Protein AF-A0A0S2W8B0-F1 (afdb_monomer_lite)

Sequence (56 aa):
MFYRCPVCGKKFKSGTDTITEPAFGRCPACRTEGVLVGESGKTVPPDPHDYEDTAD

Structure (mmCIF, N/CA/C/O backbone):
data_AF-A0A0S2W8B0-F1
#
_entry.id   AF-A0A0S2W8B0-F1
#
loop_
_atom_site.group_PDB
_atom_site.id
_atom_site.type_symbol
_atom_site.label_atom_id
_atom_site.label_alt_id
_atom_site.label_comp_id
_atom_site.label_asym_id
_atom_site.label_entity_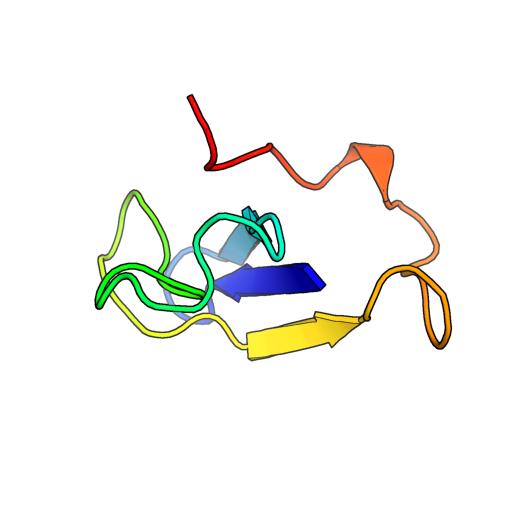id
_atom_site.label_seq_id
_atom_site.pdbx_PDB_ins_code
_atom_site.Cartn_x
_atom_site.Cartn_y
_atom_site.Cartn_z
_atom_site.occupancy
_atom_site.B_iso_or_equiv
_atom_site.auth_seq_id
_atom_site.auth_comp_id
_atom_site.auth_asym_id
_atom_site.auth_atom_id
_atom_site.pdbx_PDB_model_num
ATOM 1 N N . MET A 1 1 ? 6.469 1.479 -5.055 1.00 87.88 1 MET A N 1
ATOM 2 C CA . MET A 1 1 ? 6.549 0.350 -4.098 1.00 87.88 1 MET A CA 1
ATOM 3 C C . MET A 1 1 ? 5.166 -0.272 -3.954 1.00 87.88 1 MET A C 1
ATOM 5 O O . MET A 1 1 ? 4.195 0.471 -3.952 1.00 87.88 1 MET A O 1
ATOM 9 N N . PHE A 1 2 ? 5.066 -1.599 -3.904 1.00 90.69 2 PHE A N 1
ATOM 10 C CA . PHE A 1 2 ? 3.819 -2.370 -3.874 1.00 90.69 2 PHE A CA 1
ATOM 11 C C . PHE A 1 2 ? 3.474 -2.779 -2.444 1.00 90.69 2 PHE A C 1
ATOM 13 O O . PHE A 1 2 ? 4.253 -3.477 -1.795 1.00 90.69 2 PHE A O 1
ATOM 20 N N . TYR A 1 3 ? 2.286 -2.415 -1.980 1.00 91.81 3 TYR A N 1
ATOM 21 C CA . TYR A 1 3 ? 1.808 -2.665 -0.627 1.00 91.81 3 TYR A CA 1
ATOM 22 C C . TYR A 1 3 ? 0.480 -3.417 -0.620 1.00 91.81 3 TYR A C 1
ATOM 24 O O . TYR A 1 3 ? -0.352 -3.290 -1.520 1.00 91.81 3 TYR A O 1
ATOM 32 N N . ARG A 1 4 ? 0.256 -4.196 0.436 1.00 93.00 4 ARG A N 1
ATOM 33 C CA . ARG A 1 4 ? -1.018 -4.858 0.708 1.00 93.00 4 ARG A CA 1
ATOM 34 C C . ARG A 1 4 ? -1.486 -4.522 2.111 1.00 93.00 4 ARG A C 1
ATOM 36 O O . ARG A 1 4 ? -0.780 -4.759 3.085 1.00 93.00 4 ARG A O 1
ATOM 43 N N . CYS A 1 5 ? -2.697 -3.994 2.219 1.00 93.56 5 CYS A N 1
ATOM 44 C CA . CYS A 1 5 ? -3.310 -3.708 3.505 1.00 93.56 5 CYS A CA 1
ATOM 45 C C . CYS A 1 5 ? -3.617 -5.024 4.243 1.00 93.56 5 CYS A C 1
ATOM 47 O O . CYS A 1 5 ? -4.373 -5.838 3.706 1.00 93.56 5 CYS A O 1
ATOM 49 N N . PRO A 1 6 ? -3.103 -5.238 5.467 1.00 93.00 6 PRO A N 1
ATOM 50 C CA . PRO A 1 6 ? -3.407 -6.441 6.243 1.00 93.00 6 PRO A CA 1
ATOM 51 C C . PRO A 1 6 ? -4.828 -6.426 6.828 1.00 93.00 6 PRO A C 1
ATOM 53 O O . PRO A 1 6 ? -5.333 -7.469 7.226 1.00 93.00 6 PRO A O 1
ATOM 56 N N . VAL A 1 7 ?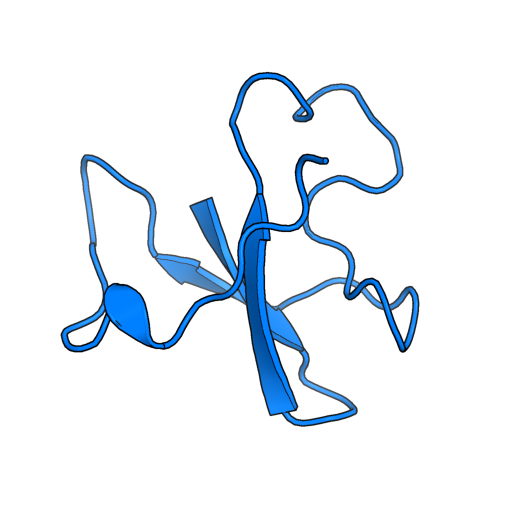 -5.481 -5.258 6.870 1.00 94.31 7 VAL A N 1
ATOM 57 C CA . VAL A 1 7 ? -6.814 -5.085 7.466 1.00 94.31 7 VAL A CA 1
ATOM 58 C C . VAL A 1 7 ? -7.925 -5.352 6.453 1.00 94.31 7 VAL A C 1
ATOM 60 O O . VAL A 1 7 ? -8.797 -6.177 6.696 1.00 94.31 7 VAL A O 1
ATOM 63 N N . CYS A 1 8 ? -7.903 -4.668 5.306 1.00 92.81 8 CYS A N 1
ATOM 64 C CA . CYS A 1 8 ? -8.943 -4.802 4.279 1.00 92.81 8 CYS A CA 1
ATOM 65 C C . CYS A 1 8 ? -8.505 -5.616 3.056 1.00 92.81 8 CYS A C 1
ATOM 67 O O . CYS A 1 8 ? -9.294 -5.817 2.139 1.00 92.81 8 CYS A O 1
ATOM 69 N N . GLY A 1 9 ? -7.244 -6.053 2.999 1.00 90.50 9 GLY A N 1
ATOM 70 C CA . GLY A 1 9 ? -6.703 -6.824 1.879 1.00 90.50 9 GLY A CA 1
ATOM 71 C C . GLY A 1 9 ? -6.392 -6.011 0.620 1.00 90.50 9 GLY A C 1
ATOM 72 O O . GLY A 1 9 ? -5.846 -6.583 -0.324 1.00 90.50 9 GLY A O 1
ATOM 73 N N . LYS A 1 10 ? -6.697 -4.704 0.605 1.00 91.31 10 LYS A N 1
ATOM 74 C CA . LYS A 1 10 ? -6.506 -3.827 -0.556 1.00 91.31 10 LYS A CA 1
ATOM 75 C C . LYS A 1 10 ? -5.043 -3.795 -0.997 1.00 91.31 10 LYS A C 1
ATOM 77 O O . LYS A 1 10 ? -4.154 -3.612 -0.163 1.00 91.31 10 LYS A O 1
ATOM 82 N N . LYS A 1 11 ? -4.806 -3.956 -2.296 1.00 92.06 11 LYS A N 1
ATOM 83 C CA . LYS A 1 11 ? -3.484 -3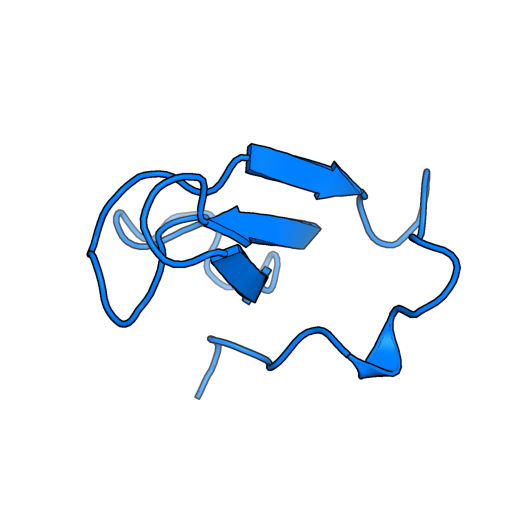.854 -2.916 1.00 92.06 11 LYS A CA 1
ATOM 84 C C . LYS A 1 11 ? -3.318 -2.462 -3.501 1.00 92.06 11 LYS A C 1
ATOM 86 O O . LYS A 1 11 ? -4.210 -1.969 -4.182 1.00 92.06 11 LYS A O 1
ATOM 91 N N . PHE A 1 12 ? -2.208 -1.816 -3.187 1.00 90.50 12 PHE A N 1
ATOM 92 C CA . PHE A 1 12 ? -1.973 -0.439 -3.587 1.00 90.50 12 PHE A CA 1
ATOM 93 C C . PHE A 1 12 ? -0.484 -0.168 -3.765 1.00 90.50 12 PHE A C 1
ATOM 95 O O . PHE A 1 12 ? 0.351 -0.798 -3.115 1.00 90.50 12 PHE A O 1
ATOM 102 N N . LYS A 1 13 ? -0.130 0.747 -4.657 1.00 89.56 13 LYS A N 1
ATOM 103 C CA . LYS A 1 13 ? 1.254 1.154 -4.892 1.00 89.56 13 LYS A CA 1
ATOM 104 C C . LYS A 1 13 ? 1.441 2.609 -4.483 1.00 89.56 13 LYS A C 1
ATOM 106 O O . LYS A 1 13 ? 0.605 3.448 -4.789 1.00 89.56 13 LYS A O 1
ATOM 111 N N . SER A 1 14 ? 2.550 2.885 -3.804 1.00 87.44 14 SER A N 1
ATOM 112 C CA . SER A 1 14 ? 2.973 4.252 -3.489 1.00 87.44 14 SER A CA 1
ATOM 113 C C . 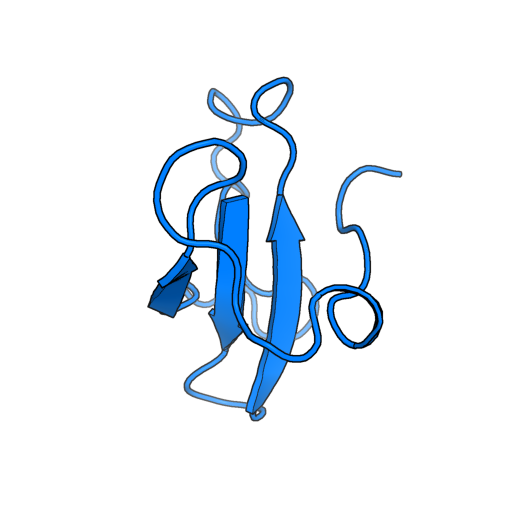SER A 1 14 ? 4.224 4.597 -4.288 1.00 87.44 14 SER A C 1
ATOM 115 O O . SER A 1 14 ? 5.185 3.811 -4.332 1.00 87.44 14 SER A O 1
ATOM 117 N N . GLY A 1 15 ? 4.189 5.751 -4.951 1.00 84.94 15 GLY A N 1
ATOM 118 C CA . GLY A 1 15 ? 5.317 6.312 -5.687 1.00 84.94 15 GLY A CA 1
ATOM 119 C C . GLY A 1 15 ? 6.418 6.782 -4.742 1.00 84.94 15 GLY A C 1
ATOM 120 O O . GLY A 1 15 ? 6.141 7.264 -3.644 1.00 84.94 15 GLY A O 1
ATOM 121 N N . THR A 1 16 ? 7.676 6.651 -5.160 1.00 81.81 16 THR A N 1
ATOM 122 C CA . THR A 1 16 ? 8.833 7.174 -4.410 1.00 81.81 16 THR A CA 1
ATOM 123 C C . THR A 1 16 ? 8.773 8.685 -4.219 1.00 81.81 16 THR A C 1
ATOM 125 O O . THR A 1 16 ? 9.349 9.199 -3.269 1.00 81.81 16 THR A O 1
ATOM 128 N N . ASP A 1 17 ? 8.035 9.384 -5.074 1.00 81.94 17 ASP A N 1
ATOM 129 C CA . ASP A 1 17 ? 7.771 10.822 -4.995 1.00 81.94 17 ASP A CA 1
ATOM 130 C C . ASP A 1 17 ? 7.048 11.203 -3.691 1.00 81.94 17 ASP A C 1
ATOM 132 O O . ASP A 1 17 ? 7.258 12.285 -3.154 1.00 81.94 17 ASP A O 1
ATOM 136 N N . THR A 1 18 ? 6.275 10.266 -3.130 1.00 81.44 18 THR A N 1
ATOM 137 C CA . THR A 1 18 ? 5.516 10.431 -1.878 1.00 81.44 18 THR A CA 1
ATOM 138 C C . THR A 1 18 ? 6.246 9.873 -0.650 1.00 81.44 18 THR A C 1
ATOM 140 O O . THR A 1 18 ? 5.674 9.830 0.430 1.00 81.44 18 THR A O 1
ATOM 143 N N . ILE A 1 19 ? 7.512 9.437 -0.762 1.00 83.75 19 ILE A N 1
ATOM 144 C CA . ILE A 1 19 ? 8.236 8.749 0.334 1.00 83.75 19 ILE A CA 1
ATOM 145 C C . ILE A 1 19 ? 8.418 9.600 1.597 1.00 83.75 19 ILE A C 1
ATOM 147 O O . ILE A 1 19 ? 8.569 9.067 2.695 1.00 83.75 19 ILE A O 1
ATOM 151 N N . THR A 1 20 ? 8.417 10.923 1.450 1.00 84.94 20 THR A N 1
ATOM 152 C CA . THR A 1 20 ? 8.506 11.874 2.565 1.00 84.94 20 THR A CA 1
ATOM 153 C C . THR A 1 20 ? 7.157 12.119 3.232 1.00 84.94 20 THR A C 1
ATOM 155 O O . THR A 1 20 ? 7.110 12.689 4.324 1.00 84.94 20 THR A O 1
ATOM 158 N N . G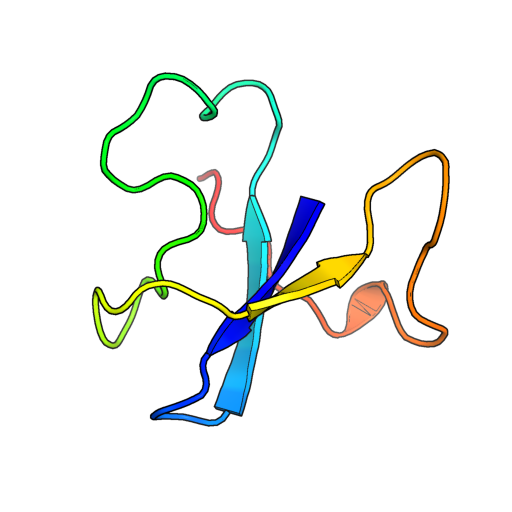LU A 1 21 ? 6.056 11.700 2.606 1.00 86.38 21 GLU A N 1
ATOM 159 C CA . GLU A 1 21 ? 4.728 11.897 3.155 1.00 86.38 21 GLU A CA 1
ATOM 160 C C . GLU A 1 21 ? 4.452 10.908 4.290 1.00 86.38 21 GLU A C 1
ATOM 162 O O . GLU A 1 21 ? 4.727 9.713 4.179 1.00 86.38 21 GLU A O 1
ATOM 167 N N . PRO A 1 22 ? 3.802 11.349 5.378 1.00 82.19 22 PRO A N 1
ATOM 168 C CA . PRO A 1 22 ? 3.421 10.454 6.469 1.00 82.19 22 PRO A CA 1
ATOM 169 C C . PRO A 1 22 ? 2.364 9.421 6.045 1.00 82.19 22 PRO A C 1
ATOM 171 O O . PRO A 1 22 ? 2.122 8.452 6.767 1.00 82.19 22 PRO A O 1
ATOM 174 N N . ALA A 1 23 ? 1.702 9.644 4.906 1.00 83.12 23 ALA A N 1
ATOM 175 C CA . ALA A 1 23 ? 0.767 8.711 4.290 1.00 83.12 23 ALA A CA 1
ATOM 176 C C . ALA A 1 23 ? 1.465 7.629 3.446 1.00 83.12 23 ALA A C 1
ATOM 178 O O . ALA A 1 23 ? 0.801 6.681 3.021 1.00 83.12 23 ALA A O 1
ATOM 179 N N . PHE A 1 24 ? 2.780 7.731 3.229 1.00 88.19 24 PHE A N 1
ATOM 180 C CA . PHE A 1 24 ? 3.536 6.773 2.436 1.00 88.19 24 PHE A CA 1
ATOM 181 C C . PHE A 1 24 ? 3.376 5.346 2.960 1.00 88.19 24 PHE A C 1
ATOM 183 O O . PHE A 1 24 ? 3.508 5.085 4.158 1.00 88.19 24 PHE A O 1
ATOM 190 N N . GLY A 1 25 ? 3.068 4.413 2.057 1.00 88.12 25 GLY A N 1
ATOM 191 C CA . GLY A 1 25 ? 2.877 3.010 2.411 1.00 88.12 25 GLY A CA 1
ATOM 192 C C . GLY A 1 25 ? 1.652 2.748 3.291 1.00 88.12 25 GLY A C 1
ATOM 193 O O . GLY A 1 25 ? 1.501 1.632 3.784 1.00 88.12 25 GLY A O 1
ATOM 194 N N . ARG A 1 26 ? 0.751 3.720 3.498 1.00 91.25 26 ARG A N 1
ATOM 195 C CA . ARG A 1 26 ? -0.495 3.521 4.253 1.00 91.25 26 ARG A CA 1
ATOM 196 C C . ARG A 1 26 ? -1.673 3.269 3.329 1.00 91.25 26 ARG A C 1
ATOM 198 O O . ARG A 1 26 ? -1.819 3.875 2.274 1.00 91.25 26 ARG A O 1
ATOM 205 N N . CYS A 1 27 ? -2.562 2.383 3.763 1.00 91.25 27 CYS A N 1
ATOM 206 C CA . CYS A 1 27 ? -3.781 2.084 3.031 1.00 91.25 27 CYS A CA 1
ATOM 207 C C . CYS A 1 27 ? -4.686 3.329 2.974 1.00 91.25 27 CYS A C 1
ATOM 209 O O . CYS A 1 27 ? -5.048 3.840 4.036 1.00 91.25 27 CYS A O 1
ATOM 211 N N . PRO A 1 28 ? -5.150 3.771 1.792 1.00 87.12 28 PRO A N 1
ATOM 212 C CA . PRO A 1 28 ? -6.004 4.958 1.680 1.00 87.12 28 PRO A CA 1
ATOM 213 C C . PRO A 1 28 ? -7.378 4.777 2.347 1.00 87.12 28 PRO A C 1
ATOM 215 O O . PRO A 1 28 ? -7.982 5.744 2.795 1.00 87.12 28 PRO A O 1
ATOM 218 N N . ALA A 1 29 ? -7.861 3.534 2.470 1.00 89.44 29 ALA A N 1
ATOM 219 C CA . ALA A 1 29 ? -9.133 3.236 3.128 1.00 89.44 29 ALA A CA 1
ATOM 220 C C . ALA A 1 29 ? -8.992 3.114 4.654 1.00 89.44 29 ALA A C 1
ATOM 222 O O . ALA A 1 29 ? -9.749 3.712 5.412 1.00 89.44 29 ALA A O 1
ATOM 223 N N . CYS A 1 30 ? -8.018 2.327 5.119 1.00 90.88 30 CYS A N 1
ATOM 224 C CA . CYS A 1 30 ? -7.888 2.000 6.541 1.00 90.88 30 CYS A CA 1
ATOM 225 C C . CYS A 1 30 ? -6.933 2.929 7.302 1.00 90.88 30 CYS A C 1
ATOM 227 O O . CYS A 1 30 ? -6.909 2.894 8.528 1.00 90.88 30 CYS A O 1
ATOM 229 N N . ARG A 1 31 ? -6.099 3.703 6.594 1.00 88.12 31 ARG A N 1
ATOM 230 C CA . ARG A 1 31 ? -4.977 4.503 7.127 1.00 88.12 31 ARG A CA 1
ATOM 231 C C . ARG A 1 31 ? -3.960 3.724 7.973 1.00 88.12 31 ARG A C 1
ATOM 233 O O . ARG A 1 31 ? -3.120 4.321 8.637 1.00 88.12 31 ARG A O 1
ATOM 240 N N . THR A 1 32 ? -4.019 2.397 7.915 1.00 91.00 32 THR A N 1
ATOM 241 C CA . THR A 1 32 ? -3.047 1.471 8.505 1.00 91.00 32 THR A CA 1
ATOM 242 C C . THR A 1 32 ? -1.850 1.283 7.577 1.00 91.00 32 THR A C 1
ATOM 244 O O . THR A 1 32 ? -1.979 1.425 6.359 1.00 91.00 32 THR A O 1
ATOM 247 N N . GLU A 1 33 ? -0.695 0.978 8.154 1.00 91.56 33 GLU A N 1
ATOM 248 C CA . GLU A 1 33 ? 0.523 0.660 7.418 1.00 91.56 33 GLU A CA 1
ATOM 249 C C . GLU A 1 33 ? 0.325 -0.613 6.582 1.00 91.56 33 GLU A C 1
ATOM 251 O O . GLU A 1 33 ? -0.102 -1.661 7.073 1.00 91.56 33 GLU A O 1
ATOM 256 N N . GLY A 1 34 ? 0.561 -0.494 5.279 1.00 91.88 34 GLY A N 1
ATOM 257 C CA . GLY A 1 34 ? 0.510 -1.604 4.346 1.00 91.88 34 GLY A CA 1
ATOM 258 C C . GLY A 1 34 ? 1.765 -2.456 4.448 1.00 91.88 34 GLY A C 1
ATOM 259 O O . GLY A 1 34 ? 2.869 -1.962 4.652 1.00 91.88 34 GLY A O 1
ATOM 260 N N . VAL A 1 35 ? 1.604 -3.757 4.236 1.00 92.62 35 VAL A N 1
ATOM 261 C CA . VAL A 1 35 ? 2.729 -4.686 4.154 1.00 92.62 35 VAL A CA 1
ATOM 262 C C . VAL A 1 35 ? 3.380 -4.534 2.787 1.00 92.62 35 VAL A C 1
ATOM 264 O O . VAL A 1 35 ? 2.708 -4.704 1.768 1.00 92.62 35 VAL A O 1
ATOM 267 N N . LEU A 1 36 ? 4.676 -4.225 2.756 1.00 90.44 36 LEU A N 1
ATOM 268 C CA . LEU A 1 36 ? 5.451 -4.163 1.521 1.00 90.44 36 LEU A CA 1
ATOM 269 C C . LEU A 1 36 ? 5.528 -5.564 0.898 1.00 90.44 36 LEU A C 1
ATOM 271 O O . LEU A 1 36 ? 6.095 -6.486 1.479 1.00 90.44 36 LEU A O 1
ATOM 275 N N . VAL A 1 37 ? 4.940 -5.721 -0.284 1.00 90.38 37 VAL A N 1
ATOM 276 C CA . VAL A 1 37 ? 4.959 -6.972 -1.058 1.00 90.38 37 VAL A CA 1
ATOM 277 C C . VAL A 1 37 ? 6.096 -6.965 -2.075 1.00 90.38 37 VAL A C 1
ATOM 279 O O . VAL A 1 37 ? 6.630 -8.016 -2.420 1.00 90.38 37 VAL A O 1
ATOM 282 N N . GLY A 1 38 ? 6.479 -5.786 -2.558 1.00 87.06 38 GLY A N 1
ATOM 283 C CA . GLY A 1 38 ? 7.521 -5.663 -3.561 1.00 87.06 38 GLY A CA 1
ATOM 284 C C . GLY A 1 38 ? 7.927 -4.224 -3.829 1.00 87.06 38 GLY A C 1
ATOM 285 O O . GLY A 1 38 ? 7.199 -3.282 -3.531 1.00 87.06 38 GLY A O 1
ATOM 286 N N . GLU A 1 39 ? 9.083 -4.042 -4.448 1.00 84.25 39 GLU A N 1
ATOM 287 C CA . GLU A 1 39 ? 9.581 -2.742 -4.886 1.00 84.25 39 GLU A CA 1
ATOM 288 C C . GLU A 1 39 ? 9.860 -2.776 -6.383 1.00 84.25 39 GLU A C 1
ATOM 290 O O . GLU A 1 39 ? 10.534 -3.680 -6.889 1.00 84.25 39 GLU A O 1
ATOM 295 N N . SER A 1 40 ? 9.355 -1.760 -7.087 1.00 73.38 40 SER A N 1
ATOM 296 C CA . SER A 1 40 ? 9.651 -1.533 -8.497 1.00 73.38 40 SER A CA 1
ATOM 297 C C . SER A 1 40 ? 11.169 -1.436 -8.681 1.00 73.38 40 SER A C 1
ATOM 299 O O . SER A 1 40 ? 11.798 -0.537 -8.134 1.00 73.38 40 SER A O 1
ATOM 301 N N . GLY A 1 41 ? 11.755 -2.389 -9.412 1.00 73.06 41 GLY A N 1
ATOM 302 C CA . GLY A 1 41 ? 13.200 -2.465 -9.667 1.00 73.06 41 GLY A CA 1
ATOM 303 C C . GLY A 1 41 ? 13.954 -3.578 -8.926 1.00 73.06 41 GLY A C 1
ATOM 304 O O . GLY A 1 41 ? 15.081 -3.875 -9.308 1.00 73.06 41 GLY A O 1
ATOM 305 N N . LYS A 1 42 ? 13.353 -4.236 -7.924 1.00 74.69 42 LYS A N 1
ATOM 306 C CA . LYS A 1 42 ? 13.940 -5.428 -7.271 1.00 74.69 42 LYS A CA 1
ATOM 307 C C . LYS A 1 42 ? 13.020 -6.637 -7.338 1.00 74.69 42 LYS A C 1
ATOM 309 O O . LYS A 1 42 ? 13.376 -7.655 -7.920 1.00 74.69 42 LYS A O 1
ATOM 314 N N . THR A 1 43 ? 11.829 -6.497 -6.767 1.00 78.25 43 THR A N 1
ATOM 315 C CA . THR A 1 43 ? 10.867 -7.589 -6.621 1.00 78.25 43 THR A CA 1
ATOM 316 C C . THR A 1 43 ? 9.502 -7.039 -6.972 1.00 78.25 43 THR A C 1
ATOM 318 O O . THR A 1 43 ? 8.878 -6.349 -6.171 1.00 78.25 43 THR A O 1
ATOM 321 N N . VAL A 1 44 ? 9.061 -7.302 -8.197 1.00 80.31 44 VAL A N 1
ATOM 322 C CA . VAL A 1 44 ? 7.726 -6.927 -8.664 1.00 80.31 44 VAL A CA 1
ATOM 323 C C . VAL A 1 44 ? 6.808 -8.130 -8.428 1.00 80.31 44 VAL A C 1
ATOM 325 O O . VAL A 1 44 ? 7.187 -9.243 -8.802 1.00 80.31 44 VAL A O 1
ATOM 328 N N . PRO A 1 45 ? 5.643 -7.960 -7.779 1.00 80.50 45 PRO A N 1
ATOM 329 C CA . PRO A 1 45 ? 4.679 -9.048 -7.646 1.00 80.50 45 PRO A CA 1
ATOM 330 C C . PRO A 1 45 ? 4.215 -9.525 -9.036 1.00 80.50 45 PRO A C 1
ATOM 332 O O . PRO A 1 45 ? 4.241 -8.731 -9.973 1.00 80.50 45 PRO A O 1
ATOM 335 N N . PRO A 1 46 ? 3.773 -10.788 -9.186 1.00 80.25 46 PRO A N 1
ATOM 336 C CA . PRO A 1 46 ? 3.351 -11.340 -10.480 1.00 80.25 46 PRO A CA 1
ATOM 337 C C . PRO A 1 46 ? 2.172 -10.582 -11.112 1.00 80.25 46 PRO A C 1
ATOM 339 O O . PRO A 1 46 ? 2.067 -10.531 -12.333 1.00 80.25 46 PRO A O 1
ATOM 342 N N . ASP A 1 47 ? 1.343 -9.931 -10.291 1.00 84.00 47 ASP A N 1
ATOM 343 C CA . ASP A 1 47 ? 0.157 -9.181 -10.715 1.00 84.00 47 ASP A CA 1
ATOM 344 C C . ASP A 1 47 ? 0.281 -7.684 -10.365 1.00 84.00 47 ASP A C 1
ATOM 346 O O . ASP A 1 47 ? -0.476 -7.170 -9.536 1.00 84.00 47 ASP A O 1
ATOM 350 N N . PRO A 1 48 ? 1.238 -6.939 -10.949 1.00 80.06 48 PRO A N 1
ATOM 351 C CA . PRO A 1 48 ? 1.472 -5.543 -10.578 1.00 80.06 48 PRO A CA 1
ATOM 352 C C . PRO A 1 48 ? 0.322 -4.619 -11.005 1.00 80.06 48 PRO A C 1
ATOM 354 O O . PRO A 1 48 ? 0.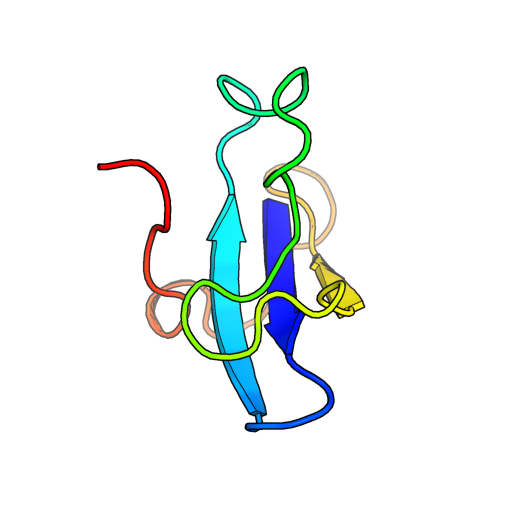144 -3.558 -10.415 1.00 80.06 48 PRO A O 1
ATOM 357 N N . HIS A 1 49 ? -0.473 -5.031 -11.997 1.00 81.88 49 HIS A N 1
ATOM 358 C CA . HIS A 1 49 ? -1.647 -4.301 -12.482 1.00 81.88 49 HIS A CA 1
ATOM 359 C C . HIS A 1 49 ? -2.822 -4.309 -11.494 1.00 81.88 49 HIS A C 1
ATOM 361 O O . HIS A 1 49 ? -3.693 -3.453 -11.592 1.00 81.88 49 HIS A O 1
ATOM 367 N N . ASP A 1 50 ? -2.840 -5.243 -10.539 1.00 86.44 50 ASP A N 1
ATOM 368 C CA . ASP A 1 50 ? -3.880 -5.330 -9.504 1.00 86.44 50 ASP A CA 1
ATOM 369 C C . ASP A 1 50 ? -3.674 -4.293 -8.381 1.00 86.44 50 ASP A C 1
ATOM 371 O O . ASP A 1 50 ? -4.522 -4.119 -7.510 1.00 86.44 50 ASP A O 1
ATOM 375 N N . TYR A 1 51 ? -2.523 -3.613 -8.375 1.00 87.56 51 TYR A N 1
ATOM 376 C CA . TYR A 1 51 ? -2.192 -2.590 -7.393 1.00 87.56 51 TYR A CA 1
ATOM 377 C C . TYR A 1 51 ? -2.610 -1.217 -7.914 1.00 87.56 51 TYR A C 1
ATOM 379 O O . TYR A 1 51 ? -2.004 -0.673 -8.840 1.00 87.56 51 TYR A O 1
ATOM 387 N N . GLU A 1 52 ? -3.619 -0.639 -7.270 1.00 87.31 52 GLU A N 1
ATOM 388 C CA . GLU A 1 52 ? -4.071 0.723 -7.554 1.00 87.31 52 GLU A CA 1
ATOM 389 C C . GLU A 1 52 ? -3.014 1.743 -7.121 1.00 87.31 52 GLU A C 1
ATOM 391 O O . GLU A 1 52 ? -2.390 1.582 -6.068 1.00 87.31 52 GLU A O 1
ATOM 396 N N . ASP A 1 53 ? -2.802 2.792 -7.918 1.00 81.94 53 ASP A N 1
ATOM 397 C CA . ASP A 1 53 ? -1.927 3.890 -7.503 1.00 81.94 53 ASP A CA 1
ATOM 398 C C . ASP A 1 53 ? -2.601 4.726 -6.419 1.00 81.94 53 ASP A C 1
ATOM 400 O O . ASP A 1 53 ? -3.786 5.042 -6.521 1.00 81.94 53 ASP A O 1
ATOM 404 N N . THR A 1 54 ? -1.864 5.025 -5.351 1.00 76.06 54 THR A N 1
ATOM 405 C CA . THR A 1 54 ? -2.333 5.944 -4.308 1.00 76.06 54 THR A CA 1
ATOM 406 C C . THR A 1 54 ? -1.829 7.362 -4.511 1.00 76.06 54 THR A C 1
ATOM 408 O O . THR A 1 54 ? -2.247 8.230 -3.751 1.00 76.06 54 THR A O 1
ATOM 411 N N . ALA A 1 55 ? -0.912 7.588 -5.455 1.00 65.62 55 ALA A N 1
ATOM 412 C CA . ALA A 1 55 ? -0.551 8.927 -5.886 1.00 65.62 55 ALA A CA 1
ATOM 413 C C . ALA A 1 55 ? -1.625 9.402 -6.877 1.00 65.62 55 ALA A C 1
ATOM 415 O O . ALA A 1 55 ? -1.745 8.847 -7.970 1.00 65.62 55 ALA A O 1
ATOM 416 N N . ASP A 1 56 ? -2.440 10.360 -6.437 1.00 54.03 56 ASP A N 1
ATOM 417 C CA . ASP A 1 56 ? -3.322 11.166 -7.293 1.00 54.03 56 ASP A CA 1
ATOM 418 C C . ASP A 1 56 ? -2.498 12.250 -8.004 1.00 54.03 56 ASP A C 1
ATOM 420 O O . ASP A 1 56 ? -1.703 12.927 -7.306 1.00 54.03 56 ASP A O 1
#

Foldseek 3Di:
DWFADPPPRAIADEDPVCVPPPQPCADPVPRHHTDDPDDDPPDQPPCNVSHHYPPD

pLDDT: mean 85.5, std 7.35, range [54.03, 94.31]

Radius of gyration: 10.13 Å; chains: 1; bounding box: 23×23×21 Å

Secondary structure (DSSP, 8-state):
-EEE-TTT--EEE--GGGTTSTTTTB-TTT-SBPEEEEBTTTB--S-GGGSEE---

Organism: NCBI:txid1297617